Protein AF-A0A8D8TUH5-F1 (afdb_monomer_lite)

Secondary structure (DSSP, 8-state):
--HHHHHHHHHHHHHHHHHHHHHS--TT--SS---------SSS---HHHHHHHHHTT--TTSPTTTTSSPPP-------------BTTTTBPPP--S--------

Radius of gyration: 37.99 Å; chains: 1; bounding box: 78×34×108 Å

Structure (mmCIF, N/CA/C/O backbone):
data_AF-A0A8D8TUH5-F1
#
_entry.id   AF-A0A8D8TUH5-F1
#
loop_
_atom_site.group_PDB
_atom_site.id
_atom_site.type_symbol
_atom_site.label_atom_id
_atom_site.label_alt_id
_atom_site.label_comp_id
_atom_site.label_asym_id
_atom_site.label_entity_id
_atom_site.label_seq_id
_atom_site.pdbx_PDB_ins_code
_atom_site.Cartn_x
_atom_site.Cartn_y
_atom_site.Cartn_z
_atom_site.occupancy
_atom_site.B_iso_or_equiv
_atom_site.auth_seq_id
_atom_site.auth_comp_id
_atom_site.auth_asym_id
_atom_site.auth_atom_id
_atom_site.pdbx_PDB_model_num
ATOM 1 N N . MET A 1 1 ? 54.514 23.812 -66.626 1.00 59.19 1 MET A N 1
ATOM 2 C CA . MET A 1 1 ? 54.049 22.497 -66.127 1.00 59.19 1 MET A CA 1
ATOM 3 C C . MET A 1 1 ? 54.494 22.259 -64.672 1.00 59.19 1 MET A C 1
ATOM 5 O O . MET A 1 1 ? 55.105 21.248 -64.361 1.00 59.19 1 MET A O 1
ATOM 9 N N . LYS A 1 2 ? 54.263 23.234 -63.777 1.00 59.62 2 LYS A N 1
ATOM 10 C CA . LYS A 1 2 ? 54.526 23.147 -62.317 1.00 59.62 2 LYS A CA 1
ATOM 11 C C . LYS A 1 2 ? 53.447 23.866 -61.480 1.00 59.62 2 LYS A C 1
ATOM 13 O O . LYS A 1 2 ? 53.394 23.666 -60.277 1.00 59.62 2 LYS A O 1
ATOM 18 N N . SER A 1 3 ? 52.586 24.668 -62.113 1.00 64.56 3 SER A N 1
ATOM 19 C CA . SER A 1 3 ? 51.484 25.428 -61.500 1.00 64.56 3 SER A CA 1
ATOM 20 C C . SER A 1 3 ? 50.252 24.585 -61.164 1.00 64.56 3 SER A C 1
ATOM 22 O O . SER A 1 3 ? 49.429 24.989 -60.344 1.00 64.56 3 SER A O 1
ATOM 24 N N . ASP A 1 4 ? 50.106 23.428 -61.809 1.00 71.19 4 ASP A N 1
ATOM 25 C CA . ASP A 1 4 ? 48.887 22.623 -61.696 1.00 71.19 4 ASP A CA 1
ATOM 26 C C . ASP A 1 4 ? 48.924 21.774 -60.420 1.00 71.19 4 ASP A C 1
ATOM 28 O O . ASP A 1 4 ? 47.950 21.699 -59.676 1.00 71.19 4 ASP A O 1
ATOM 32 N N . VAL A 1 5 ? 50.099 21.230 -60.091 1.00 67.44 5 VAL A N 1
ATOM 33 C CA . VAL A 1 5 ? 50.307 20.400 -58.894 1.00 67.44 5 VAL A CA 1
ATOM 34 C C . VAL A 1 5 ? 50.188 21.225 -57.607 1.00 67.44 5 VAL A C 1
ATOM 36 O O . VAL A 1 5 ? 49.652 20.743 -56.613 1.00 67.44 5 VAL A O 1
ATOM 39 N N . THR A 1 6 ? 50.628 22.487 -57.617 1.00 73.94 6 THR A N 1
ATOM 40 C CA . THR A 1 6 ? 50.539 23.379 -56.449 1.00 73.94 6 THR A CA 1
ATOM 41 C C . THR A 1 6 ? 49.108 23.836 -56.170 1.00 73.94 6 THR A C 1
ATOM 43 O O . THR A 1 6 ? 48.727 23.965 -55.008 1.00 73.94 6 THR A O 1
ATOM 46 N N . ASN A 1 7 ? 48.291 24.019 -57.212 1.00 74.00 7 ASN A N 1
ATOM 47 C CA . ASN A 1 7 ? 46.866 24.310 -57.060 1.00 74.00 7 ASN A CA 1
ATOM 48 C C . ASN A 1 7 ? 46.117 23.111 -56.483 1.00 74.00 7 ASN A C 1
ATOM 50 O O . ASN A 1 7 ? 45.434 23.246 -55.472 1.00 74.00 7 ASN A O 1
ATOM 54 N N . LEU A 1 8 ? 46.287 21.924 -57.070 1.00 68.81 8 LEU A N 1
ATOM 55 C CA . LEU A 1 8 ? 45.632 20.706 -56.584 1.00 68.81 8 LEU A CA 1
ATOM 56 C C . LEU A 1 8 ? 46.028 20.377 -55.134 1.00 68.81 8 LEU A C 1
ATOM 58 O O . LEU A 1 8 ? 45.175 19.978 -54.343 1.00 68.81 8 LEU A O 1
ATOM 62 N N . ALA A 1 9 ? 47.287 20.622 -54.755 1.00 76.69 9 ALA A N 1
ATOM 63 C CA . ALA A 1 9 ? 47.747 20.483 -53.375 1.00 76.69 9 ALA A CA 1
ATOM 64 C C . ALA A 1 9 ? 47.057 21.473 -52.418 1.00 76.69 9 ALA A C 1
ATOM 66 O O . ALA A 1 9 ? 46.680 21.093 -51.314 1.00 76.69 9 ALA A O 1
ATOM 67 N N . SER A 1 10 ? 46.833 22.721 -52.840 1.00 78.44 10 SER A N 1
ATOM 68 C CA . SER A 1 10 ? 46.117 23.723 -52.038 1.00 78.44 10 SER A CA 1
ATOM 69 C C . SER A 1 10 ? 44.662 23.316 -51.766 1.00 78.44 10 SER A C 1
ATOM 71 O O . SER A 1 10 ? 44.209 23.382 -50.623 1.00 78.44 10 SER A O 1
ATOM 73 N N . TRP A 1 11 ? 43.957 22.794 -52.776 1.00 78.56 11 TRP A N 1
ATOM 74 C CA . TRP A 1 11 ? 42.589 22.280 -52.624 1.00 78.56 11 TRP A CA 1
ATOM 75 C C . TRP A 1 11 ? 42.511 21.047 -51.714 1.00 78.56 11 TRP A C 1
ATOM 77 O O . TRP A 1 11 ? 41.534 20.887 -50.981 1.00 78.56 11 TRP A O 1
ATOM 87 N N . ALA A 1 12 ? 43.545 20.201 -51.701 1.00 83.12 12 ALA A N 1
ATOM 88 C CA . ALA A 1 12 ? 43.610 19.046 -50.807 1.00 83.12 12 ALA A CA 1
ATOM 89 C C . ALA A 1 12 ? 43.651 19.458 -49.324 1.00 83.12 12 ALA A C 1
ATOM 91 O O . ALA A 1 12 ? 42.985 18.832 -48.501 1.00 83.12 12 ALA A O 1
ATOM 92 N N . PHE A 1 13 ? 44.352 20.543 -48.977 1.00 81.31 13 PHE A N 1
ATOM 93 C CA . PHE A 1 13 ? 44.373 21.056 -47.601 1.00 81.31 13 PHE A CA 1
ATOM 94 C C . PHE A 1 13 ? 43.015 21.607 -47.151 1.00 81.31 13 PHE A C 1
ATOM 96 O O . PHE A 1 13 ? 42.641 21.426 -45.993 1.00 81.31 13 PHE A O 1
ATOM 103 N N . VAL A 1 14 ? 42.245 22.211 -48.062 1.00 85.44 14 VAL A N 1
ATOM 104 C CA . VAL A 1 14 ? 40.871 22.666 -47.78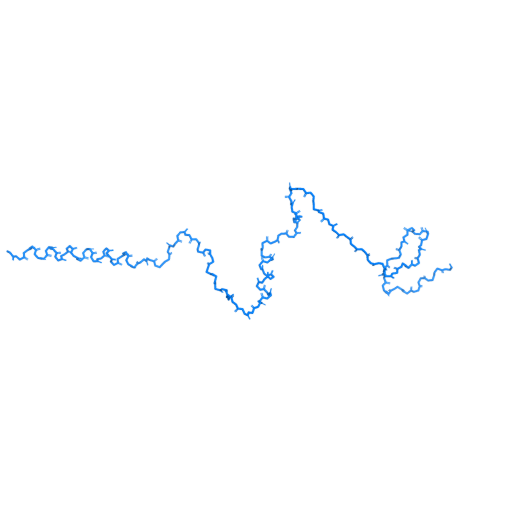2 1.00 85.44 14 VAL A CA 1
ATOM 105 C C . VAL A 1 14 ? 39.964 21.474 -47.463 1.00 85.44 14 VAL A C 1
ATOM 107 O O . VAL A 1 14 ? 39.275 21.476 -46.443 1.00 85.44 14 VAL A O 1
ATOM 110 N N . TRP A 1 15 ? 40.013 20.418 -48.278 1.00 83.12 15 TRP A N 1
ATOM 111 C CA . TRP A 1 15 ? 39.239 19.194 -48.043 1.00 83.12 15 TRP A CA 1
ATOM 112 C C . TRP A 1 15 ? 39.661 18.450 -46.772 1.00 83.12 15 TRP A C 1
ATOM 114 O O . TRP A 1 15 ? 38.805 17.932 -46.053 1.00 83.12 15 TRP A O 1
ATOM 124 N N . MET A 1 16 ? 40.957 18.447 -46.451 1.00 83.19 16 MET A N 1
ATOM 125 C CA . MET A 1 16 ? 41.469 17.858 -45.214 1.00 83.19 16 MET A CA 1
ATOM 126 C C . MET A 1 16 ? 41.008 18.644 -43.977 1.00 83.19 16 MET A C 1
ATOM 128 O O . MET A 1 16 ? 40.638 18.038 -42.974 1.00 83.19 16 MET A O 1
ATOM 132 N N . GLY A 1 17 ? 40.958 19.978 -44.061 1.00 82.25 17 GLY A N 1
ATOM 133 C CA . GLY A 1 17 ? 40.417 20.838 -43.006 1.00 82.25 17 GLY A CA 1
ATOM 134 C C . GLY A 1 17 ? 38.932 20.579 -42.743 1.00 82.25 17 GLY A C 1
ATOM 135 O O . GLY A 1 17 ? 38.544 20.376 -41.596 1.00 82.25 17 GLY A O 1
ATOM 136 N N . ILE A 1 18 ? 38.118 20.488 -43.800 1.00 81.88 18 ILE A N 1
ATOM 137 C CA . ILE A 1 18 ? 36.679 20.184 -43.695 1.00 81.88 18 ILE A CA 1
ATOM 138 C C . ILE A 1 18 ? 36.452 18.789 -43.094 1.00 81.88 18 ILE A C 1
ATOM 140 O O . ILE A 1 18 ? 35.628 18.630 -42.192 1.00 81.88 18 ILE A O 1
ATOM 144 N N . GLY A 1 19 ? 37.206 17.781 -43.546 1.00 80.62 19 GLY A N 1
ATOM 145 C CA . GLY A 1 19 ? 37.136 16.426 -42.993 1.00 80.62 19 GLY A CA 1
ATOM 146 C C . GLY A 1 19 ? 37.512 16.374 -41.509 1.00 80.62 19 GLY A C 1
ATOM 147 O O . GLY A 1 19 ? 36.840 15.707 -40.722 1.00 80.62 19 GLY A O 1
ATOM 148 N N . LEU A 1 20 ? 38.533 17.134 -41.103 1.00 78.81 20 LEU A N 1
ATOM 149 C CA . LEU A 1 20 ? 38.970 17.215 -39.710 1.00 78.81 20 LEU A CA 1
ATOM 150 C C . LEU A 1 20 ? 37.949 17.943 -38.818 1.00 78.81 20 LEU A C 1
ATOM 152 O O . LEU A 1 20 ? 37.702 17.500 -37.698 1.00 78.81 20 LEU A O 1
ATOM 156 N N . SER A 1 21 ? 37.303 19.004 -39.313 1.00 70.56 21 SER A N 1
ATOM 157 C CA . SER A 1 21 ? 36.224 19.703 -38.597 1.00 70.56 21 SER A CA 1
ATOM 158 C C . SER A 1 21 ? 34.968 18.843 -38.408 1.00 70.56 21 SER A C 1
ATOM 160 O O . SER A 1 21 ? 34.268 19.007 -37.413 1.00 70.56 21 SER A O 1
ATOM 162 N N . LEU A 1 22 ? 34.683 17.910 -39.324 1.00 71.44 22 LEU A N 1
ATOM 163 C CA . LEU A 1 22 ? 33.584 16.945 -39.169 1.00 71.44 22 LEU A CA 1
ATOM 164 C C . LEU A 1 22 ? 33.917 15.822 -38.175 1.00 71.44 22 LEU A C 1
ATOM 166 O O . LEU A 1 22 ? 33.016 15.297 -37.518 1.00 71.44 22 LEU A O 1
ATOM 170 N N . LEU A 1 23 ? 35.197 15.459 -38.054 1.00 70.12 23 LEU A N 1
ATOM 171 C CA . LEU A 1 23 ? 35.670 14.441 -37.115 1.00 70.12 23 LEU A CA 1
ATOM 172 C C . LEU A 1 23 ? 35.746 14.981 -35.677 1.00 70.12 23 LEU A C 1
ATOM 174 O O . LEU A 1 23 ? 35.339 14.305 -34.733 1.00 70.12 23 LEU A O 1
ATOM 178 N N . LEU A 1 24 ? 36.221 16.216 -35.506 1.00 70.19 24 LEU A N 1
ATOM 179 C CA . LEU A 1 24 ? 36.273 16.920 -34.226 1.00 70.19 24 LEU A CA 1
ATOM 180 C C . LEU A 1 24 ? 34.924 17.599 -33.952 1.00 70.19 24 LEU A C 1
ATOM 182 O O . LEU A 1 24 ? 34.812 18.823 -33.980 1.00 70.19 24 LEU A O 1
ATOM 186 N N . LYS A 1 25 ? 33.878 16.803 -33.690 1.00 63.56 25 LYS A N 1
ATOM 187 C CA . LYS A 1 25 ? 32.611 17.337 -33.163 1.00 63.56 25 LYS A CA 1
ATOM 188 C C . LYS A 1 25 ? 32.921 18.2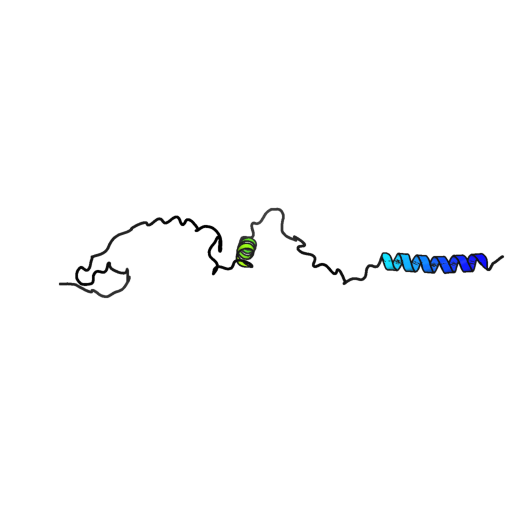10 -31.935 1.00 63.56 25 LYS A C 1
ATOM 190 O O . LYS A 1 25 ? 33.607 17.723 -31.033 1.00 63.56 25 LYS A O 1
ATOM 195 N N . PRO A 1 26 ? 32.439 19.464 -31.863 1.00 59.81 26 PRO A N 1
ATOM 196 C CA . PRO A 1 26 ? 32.684 20.309 -30.707 1.00 59.81 26 PRO A CA 1
ATOM 197 C C . PRO A 1 26 ? 32.111 19.627 -29.467 1.00 59.81 26 PRO A C 1
ATOM 199 O O . PRO A 1 26 ? 30.925 19.293 -29.403 1.00 59.81 26 PRO A O 1
ATOM 202 N N . ILE A 1 27 ? 32.978 19.401 -28.485 1.00 61.25 27 ILE A N 1
ATOM 203 C CA . ILE A 1 27 ? 32.589 19.028 -27.132 1.00 61.25 27 ILE A CA 1
ATOM 204 C C . ILE A 1 27 ? 31.652 20.141 -26.643 1.00 61.25 27 ILE A C 1
ATOM 206 O O . ILE A 1 27 ? 32.108 21.254 -26.397 1.00 61.25 27 ILE A O 1
ATOM 210 N N . GLY A 1 28 ? 30.348 19.862 -26.538 1.00 61.94 28 GLY A N 1
ATOM 211 C CA . GLY A 1 28 ? 29.457 20.680 -25.709 1.00 61.94 28 GLY A CA 1
ATOM 212 C C . GLY A 1 28 ? 28.209 21.314 -26.327 1.00 61.94 28 GLY A C 1
ATOM 213 O O . GLY A 1 28 ? 27.691 22.242 -25.716 1.00 61.94 28 GLY A O 1
ATOM 214 N N . PHE A 1 29 ? 27.655 20.843 -27.451 1.00 59.06 29 PHE A N 1
ATOM 215 C CA . PHE A 1 29 ? 26.269 21.224 -27.783 1.00 59.06 29 PHE A CA 1
ATOM 216 C C . PHE A 1 29 ? 25.465 20.098 -28.439 1.00 59.06 29 PHE A C 1
ATOM 218 O O . PHE A 1 29 ? 25.285 20.037 -29.653 1.00 59.06 29 PHE A O 1
ATOM 225 N N . SER A 1 30 ? 24.951 19.193 -27.609 1.00 60.47 30 SER A N 1
ATOM 226 C CA . SER A 1 30 ? 23.765 18.405 -27.939 1.00 60.47 30 SER A CA 1
ATOM 227 C C . SER A 1 30 ? 22.526 19.218 -27.526 1.00 60.47 30 SER A C 1
ATOM 229 O O . SER A 1 30 ? 22.357 19.454 -26.330 1.00 60.47 30 SER A O 1
ATOM 231 N N . PRO A 1 31 ? 21.630 19.626 -28.446 1.00 57.97 31 PRO A N 1
ATOM 232 C CA . PRO A 1 31 ? 20.392 20.339 -28.100 1.00 57.97 31 PRO A CA 1
ATOM 233 C C . PRO A 1 31 ? 19.338 19.437 -27.426 1.00 57.97 31 PRO A C 1
ATOM 235 O O . PRO A 1 31 ? 18.215 19.866 -27.178 1.00 57.97 31 PRO A O 1
ATOM 238 N N . PHE A 1 32 ? 19.695 18.188 -27.121 1.00 62.50 32 PHE A N 1
ATOM 239 C CA . PHE A 1 32 ? 18.838 17.212 -26.467 1.00 62.50 32 PHE A CA 1
ATOM 240 C C . PHE A 1 32 ? 19.478 16.780 -25.151 1.00 62.50 32 PHE A C 1
ATOM 242 O O . PHE A 1 32 ? 20.658 16.427 -25.105 1.00 62.50 32 PHE A O 1
ATOM 249 N N . ALA A 1 33 ? 18.686 16.810 -24.080 1.00 56.59 33 ALA A N 1
ATOM 250 C CA . ALA A 1 33 ? 19.061 16.216 -22.810 1.00 56.59 33 ALA A CA 1
ATOM 251 C C . ALA A 1 33 ? 19.194 14.700 -22.999 1.00 56.59 33 ALA A C 1
ATOM 253 O O . ALA A 1 33 ? 18.238 14.030 -23.391 1.00 56.59 33 ALA A O 1
ATOM 254 N N . ASN A 1 34 ? 20.378 14.158 -22.722 1.00 58.28 34 ASN A N 1
ATOM 255 C CA . ASN A 1 34 ? 20.589 12.720 -22.658 1.00 58.28 34 ASN A CA 1
ATOM 256 C C . ASN A 1 34 ? 19.885 12.186 -21.402 1.00 58.28 34 ASN A C 1
ATOM 258 O O . ASN A 1 34 ? 20.468 12.153 -20.317 1.00 58.28 34 ASN A O 1
ATOM 262 N N . ALA A 1 35 ? 18.610 11.823 -21.531 1.00 57.34 35 ALA A N 1
ATOM 263 C CA . ALA A 1 35 ? 17.889 11.123 -20.482 1.00 57.34 35 ALA A CA 1
ATOM 264 C C . ALA A 1 35 ? 18.521 9.735 -20.298 1.00 57.34 35 ALA A C 1
ATOM 266 O O . ALA A 1 35 ? 18.491 8.913 -21.207 1.00 57.34 35 ALA A O 1
ATOM 267 N N . ALA A 1 36 ? 19.085 9.514 -19.109 1.00 55.78 36 ALA A N 1
ATOM 268 C CA . ALA A 1 36 ? 19.575 8.239 -18.595 1.00 55.78 36 ALA A CA 1
ATOM 269 C C . ALA A 1 36 ? 20.713 7.573 -19.395 1.00 55.78 36 ALA A C 1
ATOM 271 O O . ALA A 1 36 ? 20.498 6.799 -20.321 1.00 55.78 36 ALA A O 1
ATOM 272 N N . ALA A 1 37 ? 21.950 7.756 -18.926 1.00 55.00 37 ALA A N 1
ATOM 273 C CA . ALA A 1 37 ? 22.882 6.633 -18.934 1.00 55.00 37 ALA A CA 1
ATOM 274 C C . ALA A 1 37 ? 22.503 5.743 -17.735 1.00 55.00 37 ALA A C 1
ATOM 276 O O . ALA A 1 37 ? 22.672 6.190 -16.596 1.00 55.00 37 ALA A O 1
ATOM 277 N N . PRO A 1 38 ? 21.960 4.526 -17.928 1.00 51.78 38 PRO A N 1
ATOM 278 C CA . PRO A 1 38 ? 21.680 3.631 -16.822 1.00 51.78 38 PRO A CA 1
ATOM 279 C C . PRO A 1 38 ? 23.001 2.971 -16.421 1.00 51.78 38 PRO A C 1
ATOM 281 O O . PRO A 1 38 ? 23.314 1.852 -16.810 1.00 51.78 38 PRO A O 1
ATOM 284 N N . GLY A 1 39 ? 23.810 3.688 -15.646 1.00 58.72 39 GLY A N 1
ATOM 285 C CA . GLY A 1 39 ? 24.879 3.095 -14.848 1.00 58.72 39 GLY A CA 1
ATOM 286 C C . GLY A 1 39 ? 24.282 2.446 -13.601 1.00 58.72 39 GLY A C 1
ATOM 287 O O . GLY A 1 39 ? 24.537 2.903 -12.494 1.00 58.72 39 GLY A O 1
ATOM 288 N N . GLY A 1 40 ? 23.424 1.441 -13.786 1.00 58.12 40 GLY A N 1
ATOM 289 C CA . GLY A 1 40 ? 22.773 0.689 -12.717 1.00 58.12 40 GLY A CA 1
ATOM 290 C C . GLY A 1 40 ? 22.962 -0.804 -12.953 1.00 58.12 40 GLY A C 1
ATOM 291 O O . GLY A 1 40 ? 22.572 -1.313 -13.999 1.00 58.12 40 GLY A O 1
ATOM 292 N N . SER A 1 41 ? 23.608 -1.466 -11.991 1.00 59.91 41 SER A N 1
ATOM 293 C CA . SER A 1 41 ? 23.889 -2.906 -11.934 1.00 59.91 41 SER A CA 1
ATOM 294 C C . SER A 1 41 ? 22.753 -3.769 -12.504 1.00 59.91 41 SER A C 1
ATOM 296 O O . SER A 1 41 ? 21.620 -3.701 -12.035 1.00 59.91 41 SER A O 1
ATOM 298 N N . MET A 1 42 ? 23.070 -4.604 -13.501 1.00 63.31 42 MET A N 1
ATOM 299 C CA . MET A 1 42 ? 22.117 -5.555 -14.085 1.00 63.31 42 MET A CA 1
ATOM 300 C C . MET A 1 42 ? 21.884 -6.799 -13.212 1.00 63.31 42 MET A C 1
ATOM 302 O O . MET A 1 42 ? 20.888 -7.476 -13.435 1.00 63.31 42 MET A O 1
ATOM 306 N N . PHE A 1 43 ? 22.727 -7.097 -12.213 1.00 62.09 43 PHE A N 1
ATOM 307 C CA . PHE A 1 43 ? 22.547 -8.227 -11.292 1.00 62.09 43 PHE A CA 1
ATOM 308 C C . PHE A 1 43 ? 23.342 -8.012 -9.992 1.00 62.09 43 PHE A C 1
ATOM 310 O O . PHE A 1 43 ? 24.552 -7.810 -10.045 1.00 62.09 43 PHE A O 1
ATOM 317 N N . GLY A 1 44 ? 22.693 -8.156 -8.829 1.00 65.44 44 GLY A N 1
ATOM 318 C CA . GLY A 1 44 ? 23.366 -8.796 -7.689 1.00 65.44 44 GLY A CA 1
ATOM 319 C C . GLY A 1 44 ? 23.424 -8.098 -6.334 1.00 65.44 44 GLY A C 1
ATOM 320 O O . GLY A 1 44 ? 23.882 -8.753 -5.416 1.00 65.44 44 GLY A O 1
ATOM 321 N N . ASP A 1 45 ? 22.915 -6.876 -6.169 1.00 67.12 45 ASP A N 1
ATOM 322 C CA . ASP A 1 45 ? 22.588 -6.306 -4.852 1.00 67.12 45 ASP A CA 1
ATOM 323 C C . ASP A 1 45 ? 21.334 -5.446 -5.016 1.00 67.12 45 ASP A C 1
ATOM 325 O O . ASP A 1 45 ? 21.350 -4.422 -5.705 1.00 67.12 45 ASP A O 1
ATOM 329 N N . VAL A 1 46 ? 20.213 -5.875 -4.429 1.00 75.50 46 VAL A N 1
ATOM 330 C CA . VAL A 1 46 ? 18.988 -5.068 -4.427 1.00 75.50 46 VAL A CA 1
ATOM 331 C C . VAL A 1 46 ? 19.233 -3.891 -3.498 1.00 75.50 46 VAL A C 1
ATOM 333 O O . VAL A 1 46 ? 19.090 -3.988 -2.280 1.00 75.50 46 VAL A O 1
ATOM 336 N N . ASN A 1 47 ? 19.630 -2.766 -4.078 1.00 84.12 47 ASN A N 1
ATOM 337 C CA . ASN A 1 47 ? 19.751 -1.531 -3.334 1.00 84.12 47 ASN A CA 1
ATOM 338 C C . ASN A 1 47 ? 18.342 -1.006 -3.036 1.00 84.12 47 ASN A C 1
ATOM 340 O O . ASN A 1 47 ? 17.707 -0.351 -3.863 1.00 84.12 47 ASN A O 1
ATOM 344 N N . ILE A 1 48 ? 17.841 -1.338 -1.846 1.00 87.62 48 ILE A N 1
ATOM 345 C CA . ILE A 1 48 ? 16.498 -0.958 -1.393 1.00 87.62 48 ILE A CA 1
ATOM 346 C C . ILE A 1 48 ? 16.341 0.569 -1.405 1.00 87.62 48 ILE A C 1
ATOM 348 O O . ILE A 1 48 ? 15.273 1.064 -1.753 1.00 87.62 48 ILE A O 1
ATOM 352 N N . SER A 1 49 ? 17.403 1.324 -1.111 1.00 87.44 49 SER A N 1
ATOM 353 C CA . SER A 1 49 ? 17.376 2.791 -1.129 1.00 87.44 49 SER A CA 1
ATOM 354 C C . SER A 1 49 ? 17.109 3.341 -2.528 1.00 87.44 49 SER A C 1
ATOM 356 O O . SER A 1 49 ? 16.248 4.199 -2.688 1.00 87.44 49 SER A O 1
ATOM 358 N N . ALA A 1 50 ? 17.750 2.780 -3.557 1.00 87.31 50 ALA A N 1
ATOM 359 C CA . ALA A 1 50 ? 17.497 3.175 -4.944 1.00 87.31 50 ALA A CA 1
ATOM 360 C C . ALA A 1 50 ? 16.036 2.924 -5.367 1.00 87.31 50 ALA A C 1
ATOM 362 O O . ALA A 1 50 ? 15.458 3.694 -6.134 1.00 87.31 50 ALA A O 1
ATOM 363 N N . ILE A 1 51 ? 15.412 1.871 -4.831 1.00 87.88 51 ILE A N 1
ATOM 364 C CA . ILE A 1 51 ? 14.000 1.560 -5.075 1.00 87.88 51 ILE A CA 1
ATOM 365 C C . ILE A 1 51 ? 13.086 2.554 -4.342 1.00 87.88 51 ILE A C 1
ATOM 367 O O . ILE A 1 51 ? 12.160 3.093 -4.947 1.00 87.88 51 ILE A O 1
ATOM 371 N N . LEU A 1 52 ? 13.341 2.841 -3.064 1.00 89.69 52 LEU A N 1
ATOM 372 C CA . LEU A 1 52 ? 12.535 3.790 -2.285 1.00 89.69 52 LEU A CA 1
ATOM 373 C C . LEU A 1 52 ? 12.618 5.222 -2.835 1.00 89.69 52 LEU A C 1
ATOM 375 O O . LEU A 1 52 ? 11.601 5.922 -2.864 1.00 89.69 52 LEU A O 1
ATOM 379 N N . ASP A 1 53 ? 13.783 5.627 -3.340 1.00 91.75 53 ASP A N 1
ATOM 380 C CA . ASP A 1 53 ? 13.962 6.914 -4.014 1.00 91.75 53 ASP A CA 1
ATOM 381 C C . ASP A 1 53 ? 13.125 6.979 -5.299 1.00 91.75 53 ASP A C 1
ATOM 383 O O . ASP A 1 53 ? 12.425 7.966 -5.537 1.00 91.75 53 ASP A O 1
ATOM 387 N N . SER A 1 54 ? 13.092 5.894 -6.081 1.00 87.50 54 SER A N 1
ATOM 388 C CA . SER A 1 54 ? 12.296 5.828 -7.315 1.00 87.50 54 SER A CA 1
ATOM 389 C C . SER A 1 54 ?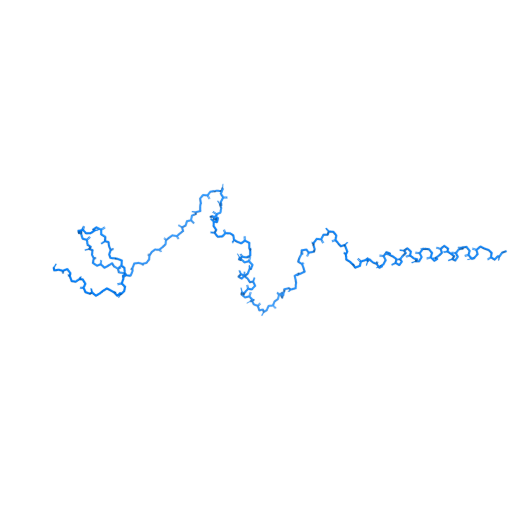 10.783 5.960 -7.086 1.00 87.50 54 SER A C 1
ATOM 391 O O . SER A 1 54 ? 10.088 6.528 -7.926 1.00 87.50 54 SER A O 1
ATOM 393 N N . PHE A 1 55 ? 10.269 5.511 -5.935 1.00 89.75 55 PHE A N 1
ATOM 394 C CA . PHE A 1 55 ? 8.861 5.695 -5.568 1.00 89.75 55 PHE A CA 1
ATOM 395 C C . PHE A 1 55 ? 8.554 7.080 -4.997 1.00 89.75 55 PHE A C 1
ATOM 397 O O . PHE A 1 55 ? 7.397 7.486 -4.995 1.00 89.75 55 PHE A O 1
ATOM 404 N N . SER A 1 56 ? 9.558 7.805 -4.505 1.00 87.62 56 SER A N 1
ATOM 405 C CA . SER A 1 56 ? 9.342 9.030 -3.728 1.00 87.62 56 SER A CA 1
ATOM 406 C C . SER A 1 56 ? 9.547 10.313 -4.538 1.00 87.62 56 SER A C 1
ATOM 408 O O . SER A 1 56 ? 8.875 11.305 -4.266 1.00 87.62 56 SER A O 1
ATOM 410 N N . VAL A 1 57 ? 10.435 10.315 -5.541 1.00 91.06 57 VAL A N 1
ATOM 411 C CA . VAL A 1 57 ? 10.853 11.533 -6.274 1.00 91.06 57 VAL A CA 1
ATOM 412 C C . VAL A 1 57 ? 9.700 12.255 -6.985 1.00 91.06 57 VAL A C 1
ATOM 414 O O . VAL A 1 57 ? 9.690 13.482 -7.030 1.00 91.06 57 VAL A O 1
ATOM 417 N N . SER A 1 58 ? 8.725 11.528 -7.531 1.00 88.00 58 SER A N 1
ATOM 418 C CA . SER A 1 58 ? 7.607 12.105 -8.299 1.00 88.00 58 SER A CA 1
ATOM 419 C C . SER A 1 58 ? 6.225 11.818 -7.705 1.00 88.00 58 SER A C 1
ATOM 421 O O . SER A 1 58 ? 5.209 12.153 -8.316 1.00 88.00 58 SER A O 1
ATOM 423 N N . TYR A 1 59 ? 6.159 11.211 -6.517 1.00 91.56 59 TYR A N 1
ATOM 424 C CA . TYR A 1 59 ? 4.893 10.845 -5.890 1.00 91.56 59 TYR A CA 1
ATOM 425 C C . TYR A 1 59 ? 4.299 12.002 -5.082 1.00 91.56 59 TYR A C 1
ATOM 427 O O . TYR A 1 59 ? 4.809 12.378 -4.024 1.00 91.56 59 TYR A O 1
ATOM 435 N N . ASP A 1 60 ? 3.166 12.536 -5.541 1.00 94.06 60 ASP A N 1
ATOM 436 C CA . ASP A 1 60 ? 2.384 13.496 -4.762 1.00 94.06 60 ASP A CA 1
ATOM 437 C C . ASP A 1 60 ? 1.364 12.784 -3.862 1.00 94.06 60 ASP A C 1
ATOM 439 O O . ASP A 1 60 ? 0.266 12.413 -4.279 1.00 94.06 60 ASP A O 1
ATOM 443 N N . LYS A 1 61 ? 1.699 12.657 -2.575 1.00 93.19 61 LYS A N 1
ATOM 444 C CA . LYS A 1 61 ? 0.836 12.031 -1.558 1.00 93.19 61 LYS A CA 1
ATOM 445 C C . LYS A 1 61 ? -0.478 12.768 -1.275 1.00 93.19 61 LYS A C 1
ATOM 447 O O . LYS A 1 61 ? -1.320 12.245 -0.549 1.00 93.19 61 LYS A O 1
ATOM 452 N N . ARG A 1 62 ? -0.640 14.006 -1.748 1.00 94.06 62 ARG A N 1
ATOM 453 C CA . ARG A 1 62 ? -1.854 14.807 -1.519 1.00 94.06 62 ARG A CA 1
ATOM 454 C C . ARG A 1 62 ? -2.970 14.424 -2.481 1.00 94.06 62 ARG A C 1
ATOM 456 O O . ARG A 1 62 ? -4.138 14.700 -2.207 1.00 94.06 62 ARG A O 1
ATOM 463 N N . VAL A 1 63 ? -2.613 13.817 -3.606 1.00 94.94 63 VAL A N 1
ATOM 464 C CA . VAL A 1 63 ? -3.539 13.450 -4.667 1.00 94.94 63 VAL A CA 1
ATOM 465 C C . VAL A 1 63 ? -4.002 12.018 -4.430 1.00 94.94 63 VAL A C 1
ATOM 467 O O . VAL A 1 63 ? -3.194 11.099 -4.311 1.00 94.94 63 VAL A O 1
ATOM 470 N N . ARG A 1 64 ? -5.325 11.811 -4.344 1.00 93.75 64 ARG A N 1
ATOM 471 C CA . ARG A 1 64 ? -5.875 10.452 -4.237 1.00 93.75 64 ARG A CA 1
ATOM 472 C C . ARG A 1 64 ? -5.474 9.625 -5.468 1.00 93.75 64 ARG A C 1
ATOM 474 O O . ARG A 1 64 ? -5.477 10.171 -6.575 1.00 93.75 64 ARG A O 1
ATOM 481 N N . PRO A 1 65 ? -5.225 8.314 -5.323 1.00 94.31 65 PRO A N 1
ATOM 482 C CA . PRO A 1 65 ? -5.124 7.423 -6.471 1.00 94.31 65 PRO A CA 1
ATOM 483 C C . PRO A 1 65 ? -6.349 7.574 -7.382 1.00 94.31 65 PRO A C 1
ATOM 485 O O . PRO A 1 65 ? -7.472 7.720 -6.894 1.00 94.31 65 PRO A O 1
ATOM 488 N N . ASN A 1 66 ? -6.128 7.556 -8.698 1.00 93.00 66 ASN A N 1
ATOM 489 C CA . ASN A 1 66 ? -7.170 7.765 -9.708 1.00 93.00 66 ASN A CA 1
ATOM 490 C C . ASN A 1 66 ? -7.929 9.106 -9.566 1.00 93.00 66 ASN A C 1
ATOM 492 O O . ASN A 1 66 ? -9.160 9.174 -9.641 1.00 93.00 66 ASN A O 1
ATOM 496 N N . TYR A 1 67 ? -7.204 10.199 -9.314 1.00 91.31 67 TYR A N 1
ATOM 497 C CA . TYR A 1 67 ? -7.790 11.541 -9.278 1.00 91.31 67 TYR A CA 1
ATOM 498 C C . TYR A 1 67 ? -8.460 11.880 -10.620 1.00 91.31 67 TYR A C 1
ATOM 500 O O . TYR A 1 67 ? -7.854 11.729 -11.674 1.00 91.31 67 TYR A O 1
ATOM 508 N N . GLY A 1 68 ? -9.722 12.321 -10.590 1.00 92.00 68 GLY A N 1
ATOM 509 C CA . GLY A 1 68 ? -10.521 12.595 -11.796 1.00 92.00 68 GLY A CA 1
ATOM 510 C C . GLY A 1 68 ? -11.167 11.369 -12.463 1.00 92.00 68 GLY A C 1
ATOM 511 O O . GLY A 1 68 ? -12.054 11.545 -13.292 1.00 92.00 68 GLY A O 1
ATOM 512 N N . GLY A 1 69 ? -10.783 10.148 -12.079 1.00 95.12 69 GLY A N 1
ATOM 513 C CA . GLY A 1 69 ? -11.413 8.905 -12.524 1.00 95.12 69 GLY A CA 1
ATOM 514 C C . GLY A 1 69 ? -12.406 8.322 -11.504 1.00 95.12 69 GLY A C 1
ATOM 515 O O . GLY A 1 69 ? -12.790 8.997 -10.540 1.00 95.12 69 GLY A O 1
ATOM 516 N N . PRO A 1 70 ? -12.829 7.057 -11.702 1.00 95.62 70 PRO A N 1
ATOM 517 C CA . PRO A 1 70 ? -13.692 6.330 -10.769 1.00 95.62 70 PRO A CA 1
ATOM 518 C C . PRO A 1 70 ? -13.169 6.271 -9.315 1.00 95.62 70 PRO A C 1
ATOM 520 O O . PRO A 1 70 ? -11.956 6.314 -9.090 1.00 95.62 70 PRO A O 1
ATOM 523 N N . PRO A 1 71 ? -14.050 6.122 -8.308 1.00 93.88 71 PRO A N 1
ATOM 524 C CA . PRO A 1 71 ? -13.646 5.980 -6.908 1.00 93.88 71 PRO A CA 1
ATOM 525 C C . PRO A 1 71 ? -12.717 4.782 -6.655 1.00 93.88 71 PRO A C 1
ATOM 527 O O . PRO A 1 71 ? -12.864 3.725 -7.268 1.00 93.88 71 PRO A O 1
ATOM 530 N N . VAL A 1 72 ? -11.784 4.934 -5.711 1.00 94.75 72 VAL A N 1
ATOM 531 C CA . VAL A 1 72 ? -10.883 3.851 -5.292 1.00 94.75 72 VAL A CA 1
ATOM 532 C C . VAL A 1 72 ? -11.568 2.944 -4.269 1.00 94.75 72 VAL A C 1
ATOM 534 O O . VAL A 1 72 ? -12.184 3.421 -3.316 1.00 94.75 72 VAL A O 1
ATOM 537 N N . THR A 1 73 ? -11.454 1.629 -4.456 1.00 95.06 73 THR A N 1
ATOM 538 C CA . THR A 1 73 ? -11.949 0.642 -3.486 1.00 95.06 73 THR A CA 1
ATOM 539 C C . THR A 1 73 ? -10.901 0.434 -2.401 1.00 95.06 73 THR A C 1
ATOM 541 O O . THR A 1 73 ? -9.755 0.107 -2.705 1.00 95.06 73 THR A O 1
ATOM 544 N N . VAL A 1 74 ? -11.290 0.620 -1.139 1.00 94.31 74 VAL A N 1
ATOM 545 C CA . VAL A 1 74 ? -10.403 0.454 0.019 1.00 94.31 74 VAL A CA 1
ATOM 546 C C . VAL A 1 74 ? -10.842 -0.770 0.813 1.00 94.31 74 VAL A C 1
ATOM 548 O O . VAL A 1 74 ? -11.963 -0.817 1.316 1.00 94.31 74 VAL A O 1
ATOM 551 N N . GLY A 1 75 ? -9.956 -1.761 0.928 1.00 95.69 75 GLY A N 1
ATOM 552 C CA . GLY A 1 75 ? -10.153 -2.900 1.821 1.00 95.69 75 GLY A CA 1
ATOM 553 C C . GLY A 1 75 ? -9.850 -2.498 3.262 1.00 95.69 75 GLY A C 1
ATOM 554 O O . GLY A 1 75 ? -8.746 -2.040 3.549 1.00 95.69 75 GLY A O 1
ATOM 555 N N . VAL A 1 76 ? -10.820 -2.659 4.164 1.00 96.19 76 VAL A N 1
ATOM 556 C CA . VAL A 1 76 ? -10.666 -2.342 5.591 1.00 96.19 76 VAL A CA 1
ATOM 557 C C . VAL A 1 76 ? -10.857 -3.612 6.412 1.00 96.19 76 VAL A C 1
ATOM 559 O O . VAL A 1 76 ? -11.867 -4.297 6.277 1.00 96.19 76 VAL A O 1
ATOM 562 N N . THR A 1 77 ? -9.899 -3.909 7.289 1.00 95.56 77 THR A N 1
ATOM 563 C CA . THR A 1 77 ? -9.968 -5.018 8.250 1.00 95.56 77 THR A CA 1
ATOM 564 C C . THR A 1 77 ? -9.680 -4.494 9.649 1.00 95.56 77 THR A C 1
ATOM 566 O O . THR A 1 77 ? -8.681 -3.803 9.850 1.00 95.56 77 THR A O 1
ATOM 569 N N . MET A 1 78 ? -10.528 -4.835 10.619 1.00 94.81 78 MET A N 1
ATOM 570 C CA . MET A 1 78 ? -10.335 -4.475 12.025 1.00 94.81 78 MET A CA 1
ATOM 571 C C . MET A 1 78 ? -10.124 -5.736 12.861 1.00 94.81 78 MET A C 1
ATOM 573 O O . MET A 1 78 ? -10.893 -6.686 12.748 1.00 94.81 78 MET A O 1
ATOM 577 N N . TYR A 1 79 ? -9.112 -5.715 13.731 1.00 94.25 79 TYR A N 1
ATOM 578 C CA . TYR A 1 79 ? -8.916 -6.729 14.765 1.00 94.25 79 TYR A CA 1
ATOM 579 C C . TYR A 1 79 ? -9.167 -6.108 16.141 1.00 94.25 79 TYR A C 1
ATOM 581 O O . TYR A 1 79 ? -8.448 -5.198 16.557 1.00 94.25 79 TYR A O 1
ATOM 589 N N . VAL A 1 80 ? -10.213 -6.569 16.828 1.00 87.81 80 VAL A N 1
ATOM 590 C CA . VAL A 1 80 ? -10.595 -6.055 18.149 1.00 87.81 80 VAL A CA 1
ATOM 591 C C . VAL A 1 80 ? -9.913 -6.897 19.218 1.00 87.81 80 VAL A C 1
ATOM 593 O O . VAL A 1 80 ? -10.248 -8.062 19.399 1.00 87.81 80 VAL A O 1
ATOM 596 N N . LEU A 1 81 ? -8.956 -6.294 19.926 1.00 89.62 81 LEU A N 1
ATOM 597 C CA . LEU A 1 81 ? -8.256 -6.952 21.033 1.00 89.62 81 LEU A CA 1
ATOM 598 C C . LEU A 1 81 ? -9.153 -7.071 22.269 1.00 89.62 81 LEU A C 1
ATOM 600 O O . LEU A 1 81 ? -9.280 -8.142 22.852 1.00 89.62 81 LEU A O 1
ATOM 604 N N . SER A 1 82 ? -9.777 -5.965 22.669 1.00 85.81 82 SER A N 1
ATOM 605 C CA . SER A 1 82 ? -10.759 -5.918 23.748 1.00 85.81 82 SER A CA 1
ATOM 606 C C . SER A 1 82 ? -11.562 -4.623 23.673 1.00 85.81 82 SER A C 1
ATOM 608 O O . SER A 1 82 ? -11.109 -3.619 23.118 1.00 85.81 82 SER A O 1
ATOM 610 N N . ILE A 1 83 ? -12.761 -4.648 24.252 1.00 83.19 83 ILE A N 1
ATOM 611 C CA . ILE A 1 83 ? -13.567 -3.453 24.499 1.00 83.19 83 ILE A CA 1
ATOM 612 C C . ILE A 1 83 ? -13.526 -3.203 26.007 1.00 83.19 83 ILE A C 1
ATOM 614 O O . ILE A 1 83 ? -13.780 -4.110 26.797 1.00 83.19 83 ILE A O 1
ATOM 618 N N . SER A 1 84 ? -13.146 -1.987 26.398 1.00 83.44 84 SER A N 1
ATOM 619 C CA . SER A 1 84 ? -13.108 -1.562 27.804 1.00 83.44 84 SER A CA 1
ATOM 620 C C . SER A 1 84 ? -14.472 -1.016 28.262 1.00 83.44 84 SER A C 1
ATOM 622 O O . SER A 1 84 ? -15.414 -0.959 27.475 1.00 83.44 84 SER A O 1
ATOM 624 N N . SER A 1 85 ? -14.603 -0.656 29.544 1.00 79.88 85 SER A N 1
ATOM 625 C CA . SER A 1 85 ? -15.879 -0.280 30.181 1.00 79.88 85 SER A CA 1
ATOM 626 C C . SER A 1 85 ? -16.630 0.839 29.450 1.00 79.88 85 SER A C 1
ATOM 628 O O . SER A 1 85 ? -16.057 1.889 29.181 1.00 79.88 85 SER A O 1
ATOM 630 N N . LEU A 1 86 ? -17.924 0.667 29.190 1.00 82.12 86 LEU A N 1
ATOM 631 C CA . LEU A 1 86 ? -18.746 1.659 28.489 1.00 82.12 86 LEU A CA 1
ATOM 632 C C . LEU A 1 86 ? -19.255 2.747 29.448 1.00 82.12 86 LEU A C 1
ATOM 634 O O . LEU A 1 86 ? -19.714 2.427 30.541 1.00 82.12 86 LEU A O 1
ATOM 638 N N . SER A 1 87 ? -19.202 4.021 29.039 1.00 82.00 87 SER A N 1
ATOM 639 C CA . SER A 1 87 ? -19.831 5.117 29.787 1.00 82.00 87 SER A CA 1
ATOM 640 C C . SER A 1 87 ? -21.190 5.464 29.183 1.00 82.00 87 SER A C 1
ATOM 642 O O . SER A 1 87 ? -21.259 6.023 28.088 1.00 82.00 87 SER A O 1
ATOM 644 N N . GLU A 1 88 ? -22.266 5.158 29.907 1.00 83.88 88 GLU A N 1
ATOM 645 C CA . GLU A 1 88 ? -23.640 5.466 29.489 1.00 83.88 88 GLU A CA 1
ATOM 646 C C . GLU A 1 88 ? -23.911 6.977 29.486 1.00 83.88 88 GLU A C 1
ATOM 648 O O . GLU A 1 88 ? -24.415 7.522 28.510 1.00 83.88 88 GLU A O 1
ATOM 653 N N . VAL A 1 89 ? -23.487 7.680 30.539 1.00 83.19 89 VAL A N 1
ATOM 654 C CA . VAL A 1 89 ? -23.733 9.124 30.698 1.00 83.19 89 VAL A CA 1
ATOM 655 C C . VAL A 1 89 ? -22.949 9.950 29.680 1.00 83.19 89 VAL A C 1
ATOM 657 O O . VAL A 1 89 ? -23.442 10.952 29.168 1.00 83.19 89 VAL A O 1
ATOM 660 N N . GLN A 1 90 ? -21.717 9.540 29.377 1.00 84.12 90 GLN A N 1
ATOM 661 C CA . GLN A 1 90 ? -20.851 10.280 28.458 1.00 84.12 90 GLN A CA 1
ATOM 662 C C . GLN A 1 90 ? -21.031 9.853 26.998 1.00 84.12 90 GLN A C 1
ATOM 664 O O . GLN A 1 90 ? -20.440 10.482 26.121 1.00 84.12 90 GLN A O 1
ATOM 6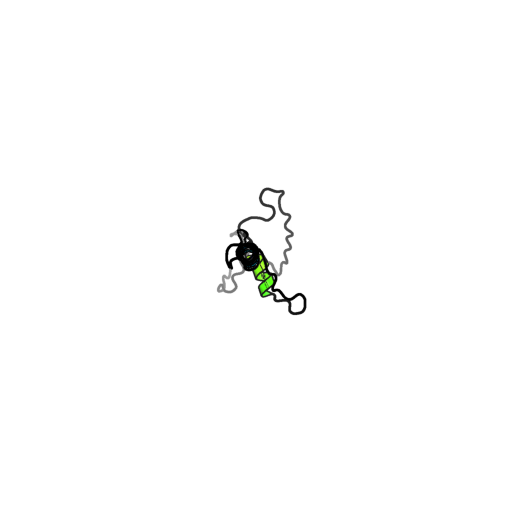69 N N . MET A 1 91 ? -21.822 8.801 26.735 1.00 86.56 91 MET A N 1
ATOM 670 C CA . MET A 1 91 ? -22.070 8.238 25.401 1.00 86.56 91 MET A CA 1
ATOM 671 C C . MET A 1 91 ? -20.774 8.032 24.606 1.00 86.56 91 MET A C 1
ATOM 673 O O . MET A 1 91 ? -20.684 8.334 23.415 1.00 86.56 91 MET A O 1
ATOM 677 N N . VAL A 1 92 ? -19.733 7.555 25.292 1.00 80.12 92 VAL A N 1
ATOM 678 C CA . VAL A 1 92 ? -18.405 7.397 24.707 1.00 80.12 92 VAL A CA 1
ATOM 679 C C . VAL A 1 92 ? -17.766 6.097 25.180 1.00 80.12 92 VAL A C 1
ATOM 681 O O . VAL A 1 92 ? -17.796 5.741 26.359 1.00 80.12 92 VAL A O 1
ATOM 684 N N . ILE A 1 93 ? -17.177 5.377 24.230 1.00 82.06 93 ILE A N 1
ATOM 685 C CA . ILE A 1 93 ? -16.314 4.222 24.493 1.00 82.06 93 ILE A CA 1
ATOM 686 C C . ILE A 1 93 ? -14.942 4.745 24.953 1.00 82.06 93 ILE A C 1
ATOM 688 O O . ILE A 1 93 ? -14.490 5.776 24.437 1.00 82.06 93 ILE A O 1
ATOM 692 N N . PRO A 1 94 ? -14.244 4.080 25.896 1.00 74.31 94 PRO A N 1
ATOM 693 C CA . PRO A 1 94 ? -12.990 4.601 26.416 1.00 74.31 94 PRO A CA 1
ATOM 694 C C . PRO A 1 94 ? -11.955 4.767 25.316 1.00 74.31 94 PRO A C 1
ATOM 696 O O . PRO A 1 94 ? -11.686 3.862 24.524 1.00 74.31 94 PRO A O 1
ATOM 699 N N . ARG A 1 95 ? -11.309 5.932 25.317 1.00 71.50 95 ARG A N 1
ATOM 700 C CA . ARG A 1 95 ? -10.069 6.123 24.573 1.00 71.50 95 ARG A CA 1
ATOM 701 C C . ARG A 1 95 ? -8.949 5.495 25.387 1.00 71.50 95 ARG A C 1
ATOM 703 O O . ARG A 1 95 ? -8.780 5.838 26.552 1.00 71.50 95 ARG A O 1
ATOM 710 N N . THR A 1 96 ? -8.178 4.596 24.783 1.00 58.47 96 THR A N 1
ATOM 711 C CA . THR A 1 96 ? -7.028 3.920 25.400 1.00 58.47 96 THR A CA 1
ATOM 712 C C . THR A 1 96 ? -5.933 4.929 25.781 1.00 58.47 96 THR A C 1
ATOM 714 O O . THR A 1 96 ? -4.940 5.103 25.076 1.00 58.47 96 THR A O 1
ATOM 717 N N . ARG A 1 97 ? -6.105 5.642 26.896 1.00 61.09 97 ARG A N 1
ATOM 718 C CA . ARG A 1 97 ? -5.061 6.426 27.563 1.00 61.09 97 ARG A CA 1
ATOM 719 C C . ARG A 1 97 ? -4.352 5.484 28.531 1.00 61.09 97 ARG A C 1
ATOM 721 O O . ARG A 1 97 ? -4.899 5.139 29.567 1.00 61.09 97 ARG A O 1
ATOM 728 N N . LYS A 1 98 ? -3.127 5.078 28.189 1.00 56.88 98 LYS A N 1
ATOM 729 C CA . LYS A 1 98 ? -2.343 4.079 28.939 1.00 56.88 98 LYS A CA 1
ATOM 730 C C . LYS A 1 98 ? -2.042 4.473 30.401 1.00 56.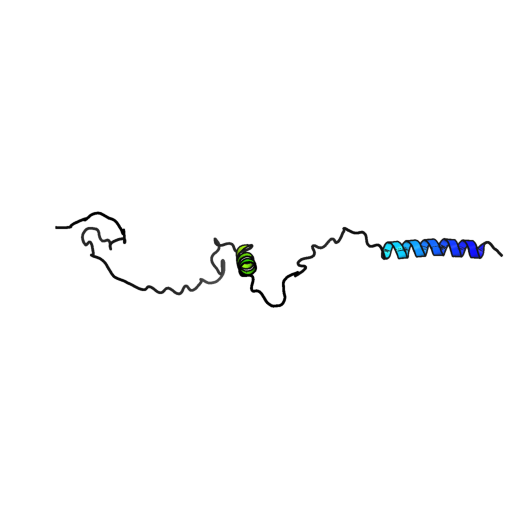88 98 LYS A C 1
ATOM 732 O O . LYS A 1 98 ? -1.836 3.582 31.207 1.00 56.88 98 LYS A O 1
ATOM 737 N N . ASN A 1 99 ? -2.070 5.768 30.748 1.00 51.00 99 ASN A N 1
ATOM 738 C CA . ASN A 1 99 ? -1.756 6.281 32.091 1.00 51.00 99 ASN A CA 1
ATOM 739 C C . ASN A 1 99 ? -2.752 7.376 32.540 1.00 51.00 99 ASN A C 1
ATOM 741 O O . ASN A 1 99 ? -2.412 8.560 32.511 1.00 51.00 99 ASN A O 1
ATOM 745 N N . SER A 1 100 ? -3.974 7.026 32.953 1.00 58.38 100 SER A N 1
ATOM 746 C CA . SER A 1 100 ? -4.799 7.933 33.773 1.00 58.38 100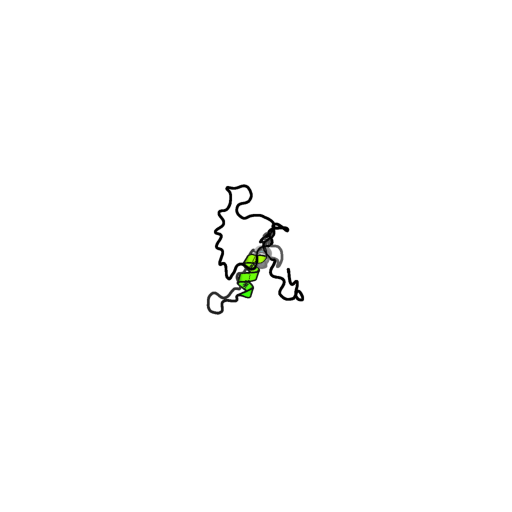 SER A CA 1
ATOM 747 C C . SER A 1 100 ? -4.955 7.357 35.182 1.00 58.38 100 SER A C 1
ATOM 749 O O . SER A 1 100 ? -5.389 6.209 35.291 1.00 58.38 100 SER A O 1
ATOM 751 N N . PRO A 1 101 ? -4.612 8.106 36.247 1.00 57.06 101 PRO A N 1
ATOM 752 C CA . PRO A 1 101 ? -4.789 7.631 37.610 1.00 57.06 101 PRO A CA 1
ATOM 753 C C . PRO A 1 101 ? -6.279 7.414 37.881 1.00 57.06 101 PRO A C 1
ATOM 755 O O . PRO A 1 101 ? -7.077 8.327 37.691 1.00 57.06 101 PRO A O 1
ATOM 758 N N . ASN A 1 102 ? -6.608 6.178 38.263 1.00 54.75 102 ASN A N 1
ATOM 759 C CA . ASN A 1 102 ? -7.823 5.717 38.937 1.00 54.75 102 ASN A CA 1
ATOM 760 C C . ASN A 1 102 ? -9.003 6.695 38.894 1.00 54.75 102 ASN A C 1
ATOM 762 O O . ASN A 1 102 ? -9.293 7.366 39.882 1.00 54.75 102 ASN A O 1
ATOM 766 N N . PHE A 1 103 ? -9.723 6.732 37.774 1.00 55.03 103 PHE A N 1
ATOM 767 C CA . PHE A 1 103 ? -11.080 7.264 37.790 1.00 55.03 103 PHE A CA 1
ATOM 768 C C . PHE A 1 103 ? -12.013 6.114 38.182 1.00 55.03 103 PHE A C 1
ATOM 770 O O . PHE A 1 103 ? -12.596 5.439 37.337 1.00 55.03 103 PHE A O 1
ATOM 777 N N . PHE A 1 104 ? -12.039 5.826 39.487 1.00 49.66 104 PHE A N 1
ATOM 778 C CA . PHE A 1 104 ? -13.063 4.993 40.109 1.00 49.66 104 PHE A CA 1
ATOM 779 C C . PHE A 1 104 ? -14.400 5.713 39.894 1.00 49.66 104 PHE A C 1
ATOM 781 O O . PHE A 1 104 ? -14.614 6.798 40.434 1.00 49.66 104 PHE A O 1
ATOM 788 N N . PHE A 1 105 ? -15.272 5.142 39.069 1.00 53.03 105 PHE A N 1
ATOM 789 C CA . PHE A 1 105 ? -16.696 5.431 39.166 1.00 53.03 105 PHE A CA 1
ATOM 790 C C . PHE A 1 105 ? -17.229 4.566 40.315 1.00 53.03 105 PHE A C 1
ATOM 792 O O . PHE A 1 105 ? -16.904 3.380 40.380 1.00 53.03 105 PHE A O 1
ATOM 799 N N . PHE A 1 106 ? -17.931 5.204 41.253 1.00 53.62 106 PHE A N 1
ATOM 800 C CA . PHE A 1 106 ? -18.705 4.534 42.300 1.00 53.62 106 PHE A CA 1
ATOM 801 C C . PHE A 1 106 ? -19.718 3.555 41.701 1.00 53.62 106 PHE A C 1
ATOM 803 O O . PHE A 1 106 ? -20.228 3.856 40.597 1.00 53.62 106 PHE A O 1
#

InterPro domains:
  IPR036734 Neurotransmitter-gated ion-channel ligand-binding domain superfamily [G3DSA:2.70.170.10] (44-94)
  IPR036734 Neurotransmitter-gated ion-channel ligand-binding domain superfamily [SSF63712] (50-93)

pLDDT: mean 76.34, std 14.31, range [49.66, 96.19]

Foldseek 3Di:
DPVVVVVVVVVVVVVVVVVVCVVCDDPDDDVDDPPDPPPDDPDDDPPVVVVVCVCPVPDDPVADPPHVHDDDDDDDDDDDPDFDDDDPVVRDGDDCPVDDPDPDDD

Sequence (106 aa):
MKSDVTNLASWAFVWMGIGLSLLLKPIGFSPFANAAAPGGSMFGDVNISAILDSFSVSYDKRVRPNYGGPPVTVGVTMYVLSISSLSEVQMVIPRTRKNSPNFFFF

Organism: NCBI:txid428564